Protein AF-A0A1Y4A8E8-F1 (afdb_monomer)

Solvent-accessible surface area (backbone atoms only — not comparable to full-atom values): 7736 Å² total; per-residue (Å²): 73,48,29,28,25,57,85,52,64,69,48,97,82,48,54,78,65,86,90,46,68,65,76,41,77,47,68,47,100,52,73,42,79,35,80,74,59,31,38,50,22,16,24,41,40,26,28,85,57,79,74,56,70,67,56,35,57,75,51,54,41,43,53,48,42,79,43,74,43,58,26,33,79,69,48,65,32,97,84,72,44,63,29,28,30,33,89,88,72,47,35,33,28,56,88,76,68,62,101,50,38,92,65,41,56,54,75,37,14,32,24,41,92,62,37,81,80,34,56,74,68,48,68,62,56,58,53,48,40,72,45,80,51,87,131

Mean predicted aligned error: 9.82 Å

Foldseek 3Di:
DKWFAQPDWPDVVLADPPPFNFPDWDAAPDFDQDPQQLGTGRIMTHTPDDDDPVRCVVSVIQDRAQEEWEWEFPDAEPVRWTWTATPVRWIWTDPDQDPCCQRSQHWIFTFVVSDSHGDGDHTDPSNYTYHYDYD

Sequence (135 aa):
MKYFSTQRPLTPGAFPNHLHHPVNLVNFDQKVFREEIGREAWGYVEYAEPLDPDTVRNYELTPAPIKTKTLHFHGIDQWGRETYEDEDGKLWKYSEPGDQPRLCHDILYTSTGNDLFGEPCWPMNADYDYKIEEI

Structure (mmCIF, N/CA/C/O backbone):
data_AF-A0A1Y4A8E8-F1
#
_entry.id   AF-A0A1Y4A8E8-F1
#
loop_
_atom_site.group_PDB
_atom_site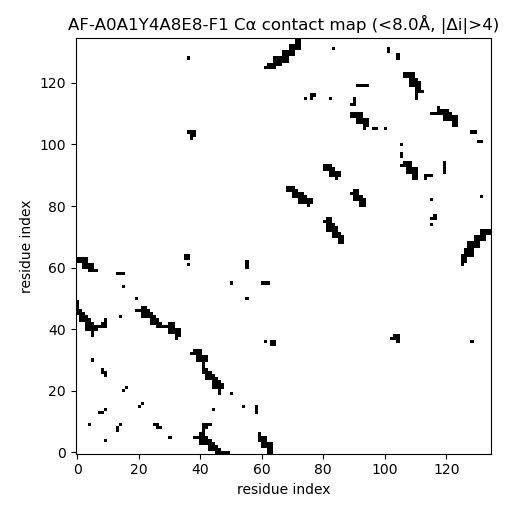.id
_atom_site.type_symbol
_atom_site.label_atom_id
_atom_site.label_alt_id
_atom_site.label_comp_id
_atom_site.label_asym_id
_atom_site.label_entity_id
_atom_site.label_seq_id
_atom_site.pdbx_PDB_ins_code
_atom_site.Cartn_x
_atom_site.Cartn_y
_atom_site.Cartn_z
_atom_site.occupancy
_atom_site.B_iso_or_equiv
_atom_site.auth_seq_id
_atom_site.auth_comp_id
_atom_site.auth_asym_id
_atom_site.auth_atom_id
_atom_site.pdbx_PDB_model_num
ATOM 1 N N . MET A 1 1 ? 14.229 -3.381 -6.007 1.00 82.12 1 MET A N 1
ATOM 2 C CA . MET A 1 1 ? 12.925 -2.862 -5.549 1.00 82.12 1 MET A CA 1
ATOM 3 C C . MET A 1 1 ? 11.867 -3.199 -6.586 1.00 82.12 1 MET A C 1
ATOM 5 O O . MET A 1 1 ? 12.099 -2.926 -7.760 1.00 82.12 1 MET A O 1
ATOM 9 N N . LYS A 1 2 ? 10.764 -3.837 -6.187 1.00 86.75 2 LYS A N 1
ATOM 10 C CA . LYS A 1 2 ? 9.681 -4.250 -7.094 1.00 86.75 2 LYS A CA 1
ATOM 11 C C . LYS A 1 2 ? 8.543 -3.236 -7.012 1.00 86.75 2 LYS A C 1
ATOM 13 O O . LYS A 1 2 ? 8.208 -2.788 -5.923 1.00 86.75 2 LYS A O 1
ATOM 18 N N . TYR A 1 3 ? 7.966 -2.883 -8.150 1.00 87.44 3 TYR A N 1
ATOM 19 C CA . TYR A 1 3 ? 6.840 -1.966 -8.264 1.00 87.44 3 TYR A CA 1
ATOM 20 C C . TYR A 1 3 ? 5.771 -2.576 -9.156 1.00 87.44 3 TYR A C 1
ATOM 22 O O . TYR A 1 3 ? 6.073 -3.133 -10.206 1.00 87.44 3 TYR A O 1
ATOM 30 N N . PHE A 1 4 ? 4.519 -2.439 -8.763 1.00 87.62 4 PHE A N 1
ATOM 31 C CA . PHE A 1 4 ? 3.359 -2.979 -9.446 1.00 87.62 4 PHE A CA 1
ATOM 32 C C . PHE A 1 4 ? 2.552 -1.876 -10.113 1.00 87.62 4 PHE A C 1
ATOM 34 O O . PHE A 1 4 ? 2.409 -0.785 -9.566 1.00 87.62 4 PHE A O 1
ATOM 41 N N . SER A 1 5 ? 1.981 -2.169 -11.280 1.00 87.69 5 SER A N 1
ATOM 42 C CA . SER A 1 5 ? 1.034 -1.260 -11.926 1.00 87.69 5 SER A CA 1
ATOM 43 C C . SER A 1 5 ? -0.391 -1.755 -11.709 1.00 87.69 5 SER A C 1
ATOM 45 O O . SER A 1 5 ? -0.775 -2.803 -12.223 1.00 87.69 5 SER A O 1
ATOM 47 N N . THR A 1 6 ? -1.171 -1.025 -10.913 1.00 84.31 6 THR A N 1
ATOM 48 C CA . THR A 1 6 ? -2.545 -1.402 -10.522 1.00 84.31 6 THR A CA 1
ATOM 49 C C . THR A 1 6 ? -3.608 -0.727 -11.396 1.00 84.31 6 THR A C 1
ATOM 51 O O . THR A 1 6 ? -4.668 -1.300 -11.660 1.00 84.31 6 THR A O 1
ATOM 54 N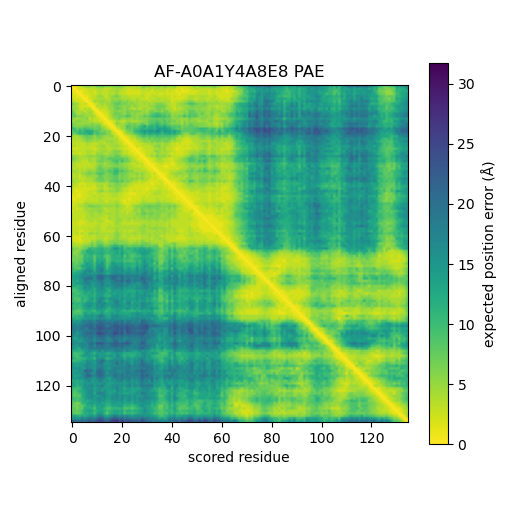 N . GLN A 1 7 ? -3.306 0.470 -11.910 1.00 80.12 7 GLN A N 1
ATOM 55 C CA . GLN A 1 7 ? -4.241 1.283 -12.693 1.00 80.12 7 GLN A CA 1
ATOM 56 C C . GLN A 1 7 ? -4.268 0.895 -14.177 1.00 80.12 7 GLN A C 1
ATOM 58 O O . GLN A 1 7 ? -5.342 0.738 -14.760 1.00 80.12 7 GLN A O 1
ATOM 63 N N . ARG A 1 8 ? -3.098 0.690 -14.796 1.00 83.44 8 ARG A N 1
ATOM 64 C CA . ARG A 1 8 ? -2.959 0.497 -16.249 1.00 83.44 8 ARG A CA 1
ATOM 65 C C . ARG A 1 8 ? -1.926 -0.585 -16.603 1.00 83.44 8 ARG A C 1
ATOM 67 O O . ARG A 1 8 ? -1.080 -0.895 -15.773 1.00 83.44 8 ARG A O 1
ATOM 74 N N . PRO A 1 9 ? -1.961 -1.154 -17.819 1.00 83.38 9 PRO A N 1
ATOM 75 C CA . PRO A 1 9 ? -0.930 -2.081 -18.279 1.00 83.38 9 PRO A CA 1
ATOM 76 C C . PRO A 1 9 ? 0.451 -1.432 -18.403 1.00 83.38 9 PRO A C 1
ATOM 78 O O . PRO A 1 9 ? 0.561 -0.237 -18.689 1.00 83.38 9 PRO A O 1
ATOM 81 N N . LEU A 1 10 ? 1.512 -2.235 -18.263 1.00 81.75 10 LEU A N 1
ATOM 82 C CA . LEU A 1 10 ? 2.900 -1.795 -18.453 1.00 81.75 10 LEU A CA 1
ATOM 83 C C . LEU A 1 10 ? 3.238 -1.681 -19.950 1.00 81.75 10 LEU A C 1
ATOM 85 O O . LEU A 1 10 ? 4.013 -2.460 -20.504 1.00 81.75 10 LEU A O 1
ATOM 89 N N . THR A 1 11 ? 2.637 -0.706 -20.631 1.00 81.38 11 THR A N 1
ATOM 90 C CA . THR A 1 11 ? 2.994 -0.357 -22.013 1.00 81.38 11 THR A CA 1
ATOM 91 C C . THR A 1 11 ? 4.315 0.420 -22.059 1.00 81.38 11 THR A C 1
ATOM 93 O O . THR A 1 11 ? 4.675 1.072 -21.076 1.00 81.38 11 THR A O 1
ATOM 96 N N . PRO A 1 12 ? 5.045 0.431 -23.190 1.00 75.31 12 PRO A N 1
ATOM 97 C CA . PRO A 1 12 ? 6.201 1.311 -23.360 1.00 75.31 12 PRO A CA 1
ATOM 98 C C . PRO A 1 12 ? 5.831 2.770 -23.039 1.00 75.31 12 PRO A C 1
ATOM 100 O O . PRO A 1 12 ? 4.912 3.321 -23.640 1.00 75.31 12 PRO A O 1
ATOM 103 N N . GLY A 1 13 ? 6.510 3.370 -22.057 1.00 76.44 13 GLY A N 1
ATOM 104 C CA . GLY A 1 13 ? 6.205 4.715 -21.544 1.00 76.44 13 GLY A CA 1
ATOM 105 C C . GLY A 1 13 ? 5.290 4.764 -20.311 1.00 76.44 13 GLY A C 1
ATOM 106 O O . GLY A 1 13 ? 5.104 5.838 -19.752 1.00 76.44 13 GLY A O 1
ATOM 107 N N . ALA A 1 14 ? 4.756 3.630 -19.845 1.00 78.50 14 ALA A N 1
ATOM 108 C CA . ALA A 1 14 ? 4.022 3.522 -18.577 1.00 78.50 14 ALA A CA 1
ATOM 109 C C . ALA A 1 14 ? 4.931 3.213 -17.373 1.00 78.50 14 ALA A C 1
ATOM 111 O O . ALA A 1 14 ? 4.448 3.056 -16.257 1.00 78.50 14 ALA A O 1
ATOM 112 N N . PHE A 1 15 ? 6.242 3.126 -17.591 1.00 79.50 15 PHE A N 1
ATOM 113 C CA . PHE A 1 15 ? 7.242 2.916 -16.553 1.00 79.50 15 PHE A CA 1
ATOM 114 C C . PHE A 1 15 ? 8.486 3.765 -16.845 1.00 79.50 15 PHE A C 1
ATOM 116 O O . PHE A 1 15 ? 8.808 4.004 -18.017 1.00 79.50 15 PHE A O 1
ATOM 123 N N . PRO A 1 16 ? 9.204 4.216 -15.805 1.00 78.44 16 PRO A N 1
ATOM 124 C CA . PRO A 1 16 ? 10.422 4.986 -15.987 1.00 78.44 16 PRO A CA 1
ATOM 125 C C . PRO A 1 16 ? 11.511 4.103 -16.608 1.00 78.44 16 PRO A C 1
ATOM 127 O O . PRO A 1 16 ? 11.931 3.108 -16.025 1.00 78.44 16 PRO A O 1
ATOM 130 N N . ASN A 1 17 ? 11.957 4.472 -17.810 1.00 75.31 17 ASN A N 1
ATOM 131 C CA . ASN A 1 17 ? 13.032 3.782 -18.540 1.00 75.31 17 ASN A CA 1
ATOM 132 C C . ASN A 1 17 ? 14.197 4.721 -18.917 1.00 75.31 17 ASN A C 1
ATOM 134 O O . ASN A 1 17 ? 15.162 4.314 -19.555 1.00 75.31 17 ASN A O 1
ATOM 138 N N . HIS A 1 18 ? 14.087 6.008 -18.579 1.00 68.31 18 HIS A N 1
ATOM 139 C CA . HIS A 1 18 ? 15.046 7.035 -19.000 1.00 68.31 18 HIS A CA 1
ATOM 140 C C . HIS A 1 18 ? 16.130 7.294 -17.950 1.00 68.31 18 HIS A C 1
ATOM 142 O O . HIS A 1 18 ? 17.275 7.539 -18.306 1.00 68.31 18 HIS A O 1
ATOM 148 N N . LEU A 1 19 ? 15.756 7.246 -16.667 1.00 65.50 19 LEU A N 1
ATOM 149 C CA . LEU A 1 19 ? 16.662 7.470 -15.534 1.00 65.50 19 LEU A CA 1
ATOM 150 C C . LEU A 1 19 ? 17.069 6.170 -14.839 1.00 65.50 19 LEU A C 1
ATOM 152 O O . LEU A 1 19 ? 18.193 6.053 -14.368 1.00 65.50 19 LEU A O 1
ATOM 156 N N . HIS A 1 20 ? 16.174 5.183 -14.818 1.00 70.75 20 HIS A N 1
ATOM 157 C CA . HIS A 1 20 ? 16.419 3.877 -14.224 1.00 70.75 20 HIS A CA 1
ATOM 158 C C . HIS A 1 20 ? 16.098 2.802 -15.251 1.00 70.75 20 HIS A C 1
ATOM 160 O O . HIS A 1 20 ? 15.034 2.828 -15.871 1.00 70.75 20 HIS A O 1
ATOM 166 N N . HIS A 1 21 ? 17.015 1.855 -15.428 1.00 80.38 21 HIS A N 1
ATOM 167 C CA . HIS A 1 21 ? 16.773 0.697 -16.274 1.00 80.38 21 HIS A CA 1
ATOM 168 C C . HIS A 1 21 ? 16.094 -0.399 -15.448 1.00 80.38 21 HIS A C 1
ATOM 170 O O . HIS A 1 21 ? 16.623 -0.772 -14.394 1.00 80.38 21 HIS A O 1
ATOM 176 N N . PRO A 1 22 ? 14.934 -0.914 -15.890 1.00 83.56 22 PRO A N 1
ATOM 177 C CA . PRO A 1 22 ? 14.298 -2.027 -15.211 1.00 83.56 22 PRO A CA 1
ATOM 178 C C . PRO A 1 22 ? 15.181 -3.272 -15.342 1.00 83.56 22 PRO A C 1
ATOM 180 O O . PRO A 1 22 ? 15.593 -3.651 -16.436 1.00 83.56 22 PRO A O 1
ATOM 183 N N . VAL A 1 23 ? 15.472 -3.900 -14.208 1.00 87.44 23 VAL A N 1
ATOM 184 C CA . VAL A 1 23 ? 16.176 -5.185 -14.115 1.00 87.44 23 VAL A CA 1
ATOM 185 C C . VAL A 1 23 ? 15.267 -6.309 -14.598 1.00 87.44 23 VAL A C 1
ATOM 187 O O . VAL A 1 23 ? 15.718 -7.236 -15.264 1.00 87.44 23 VAL A O 1
ATOM 190 N N . ASN A 1 24 ? 13.981 -6.211 -14.271 1.00 87.25 24 ASN A N 1
ATOM 191 C CA . ASN A 1 24 ? 12.967 -7.168 -14.673 1.00 87.25 24 ASN A CA 1
ATOM 192 C C . ASN A 1 24 ? 11.670 -6.423 -14.969 1.00 87.25 24 ASN A C 1
ATOM 194 O O . ASN A 1 24 ? 11.327 -5.465 -14.278 1.00 87.25 24 ASN A O 1
ATOM 198 N N . LEU A 1 25 ? 10.942 -6.858 -15.986 1.00 88.31 25 LEU A N 1
ATOM 199 C CA . LEU A 1 25 ? 9.642 -6.297 -16.316 1.00 88.31 25 LEU A CA 1
ATOM 200 C C . LEU A 1 25 ? 8.740 -7.423 -16.785 1.00 88.31 25 LEU A C 1
ATOM 202 O O . LEU A 1 25 ? 9.053 -8.123 -17.747 1.00 88.31 25 LEU A O 1
ATOM 206 N N . VAL A 1 26 ? 7.607 -7.564 -16.111 1.00 89.56 26 VAL A N 1
ATOM 207 C CA . VAL A 1 26 ? 6.598 -8.566 -16.428 1.00 89.56 26 VAL A CA 1
ATOM 208 C C . VAL A 1 26 ? 5.263 -7.867 -16.579 1.00 89.56 26 VAL A C 1
ATOM 210 O O . VAL A 1 26 ? 4.737 -7.291 -15.629 1.00 89.56 26 VAL A O 1
ATOM 213 N N . ASN A 1 27 ? 4.715 -7.931 -17.787 1.00 89.81 27 ASN A N 1
ATOM 214 C CA . ASN A 1 27 ? 3.363 -7.485 -18.081 1.00 89.81 27 ASN A CA 1
ATOM 215 C C . ASN A 1 27 ? 2.459 -8.719 -18.165 1.00 89.81 27 ASN A C 1
ATOM 217 O O . ASN A 1 27 ? 2.801 -9.689 -18.841 1.00 89.81 27 ASN A O 1
ATOM 221 N N . PHE A 1 28 ? 1.337 -8.695 -17.460 1.00 87.38 28 PHE A N 1
ATOM 222 C CA . PHE A 1 28 ? 0.324 -9.739 -17.504 1.00 87.38 28 PHE A CA 1
ATOM 223 C C . PHE A 1 28 ? -0.713 -9.396 -18.578 1.00 87.38 28 PHE A C 1
ATOM 225 O O . PHE A 1 28 ? -1.067 -8.233 -18.764 1.00 87.38 28 PHE A O 1
ATOM 232 N N . ASP A 1 29 ? -1.246 -10.414 -19.257 1.00 84.94 29 ASP A N 1
ATOM 233 C CA . ASP A 1 29 ? -2.311 -10.219 -20.254 1.00 84.94 29 ASP A CA 1
ATOM 234 C C . ASP A 1 29 ? -3.626 -9.725 -19.621 1.00 84.94 29 ASP A C 1
ATOM 236 O O . ASP A 1 29 ? -4.459 -9.104 -20.279 1.00 84.94 29 ASP A O 1
ATOM 240 N N . GLN A 1 30 ? -3.806 -9.987 -18.325 1.00 85.25 30 GLN A N 1
ATOM 241 C CA . GLN A 1 30 ? -4.950 -9.581 -17.514 1.00 85.25 30 GLN A CA 1
ATOM 242 C C . GLN A 1 30 ? -4.485 -9.150 -16.122 1.00 85.25 30 GLN A C 1
ATOM 244 O O . GLN A 1 30 ? -3.384 -9.496 -15.697 1.00 85.25 30 GLN A O 1
ATOM 249 N N . LYS A 1 31 ? -5.338 -8.434 -15.38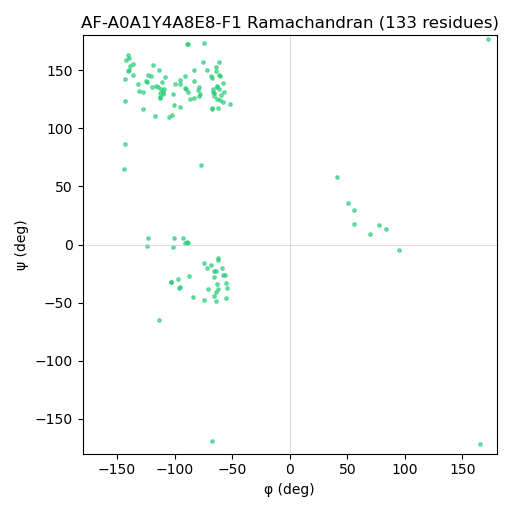5 1.00 83.50 31 LYS A N 1
ATOM 250 C CA . LYS A 1 31 ? -5.098 -8.127 -13.974 1.00 83.50 31 LYS A CA 1
ATOM 251 C C . LYS A 1 31 ? -4.932 -9.419 -13.169 1.00 83.50 31 LYS A C 1
ATOM 253 O O . LYS A 1 31 ? -5.809 -10.277 -13.177 1.00 83.50 31 LYS A O 1
ATOM 258 N N . VAL A 1 32 ? -3.797 -9.559 -12.492 1.00 84.38 32 VAL A N 1
ATOM 259 C CA . VAL A 1 32 ? -3.501 -10.696 -11.616 1.00 84.38 32 VAL A CA 1
ATOM 260 C C . VAL A 1 32 ? -3.446 -10.195 -10.182 1.00 84.38 32 VAL A C 1
ATOM 262 O O . VAL A 1 32 ? -2.702 -9.25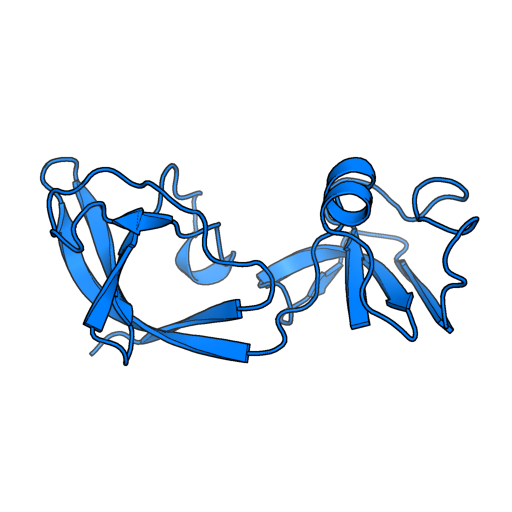8 -9.885 1.00 84.38 32 VAL A O 1
ATOM 265 N N . PHE A 1 33 ? -4.209 -10.831 -9.293 1.00 81.69 33 PHE A N 1
ATOM 266 C CA . PHE A 1 33 ? -4.117 -10.578 -7.860 1.00 81.69 33 PHE A CA 1
ATOM 267 C C . PHE A 1 33 ? -2.729 -10.964 -7.346 1.00 81.69 33 PHE A C 1
ATOM 269 O O . PHE A 1 33 ? -2.252 -12.084 -7.561 1.00 81.69 33 PHE A O 1
ATOM 276 N N . ARG A 1 34 ? -2.056 -10.015 -6.700 1.00 82.94 34 ARG A N 1
ATOM 277 C CA . ARG A 1 34 ? -0.733 -10.203 -6.114 1.00 82.94 34 ARG A CA 1
ATOM 278 C C . ARG A 1 34 ? -0.853 -10.009 -4.616 1.00 82.94 34 ARG A C 1
ATOM 280 O O . ARG A 1 34 ? -1.050 -8.891 -4.152 1.00 82.94 34 ARG A O 1
ATOM 287 N N . GLU A 1 35 ? -0.688 -11.109 -3.885 1.00 70.69 35 GLU A N 1
ATOM 288 C CA . GLU A 1 35 ? -0.703 -11.120 -2.418 1.00 70.69 35 GLU A CA 1
ATOM 289 C C . GLU A 1 35 ? 0.322 -10.137 -1.839 1.00 70.69 35 GLU A C 1
ATOM 291 O O . GLU A 1 35 ? 0.032 -9.487 -0.848 1.00 70.69 35 GLU A O 1
ATOM 296 N N . GLU A 1 36 ? 1.462 -9.941 -2.520 1.00 72.06 36 GLU A N 1
ATOM 297 C CA . GLU A 1 36 ? 2.506 -8.980 -2.125 1.00 72.06 36 GLU A CA 1
ATOM 298 C C . GLU A 1 36 ? 2.000 -7.537 -1.974 1.00 72.06 36 GLU A C 1
ATOM 300 O O . GLU A 1 36 ? 2.619 -6.768 -1.260 1.00 72.06 36 GLU A O 1
ATOM 305 N N . ILE A 1 37 ? 0.924 -7.146 -2.659 1.00 75.25 37 ILE A N 1
ATOM 306 C CA . ILE A 1 37 ? 0.357 -5.788 -2.583 1.00 75.25 37 ILE A CA 1
ATOM 307 C C . ILE A 1 37 ? -1.118 -5.790 -2.168 1.00 75.25 37 ILE A C 1
ATOM 309 O O . ILE A 1 37 ? -1.767 -4.750 -2.265 1.00 75.25 37 ILE A O 1
ATOM 313 N N . GLY A 1 38 ? -1.676 -6.955 -1.815 1.00 70.69 38 GLY A N 1
ATOM 314 C CA . GLY A 1 38 ? -3.106 -7.135 -1.531 1.00 70.69 38 GLY A CA 1
ATOM 315 C C . GLY A 1 38 ? -4.045 -6.700 -2.666 1.00 70.69 38 GLY A C 1
ATOM 316 O O . GLY A 1 38 ? -5.223 -6.445 -2.436 1.00 70.69 38 GLY A O 1
ATOM 317 N N . ARG A 1 39 ? -3.540 -6.543 -3.898 1.00 78.12 39 ARG A N 1
ATOM 318 C CA . ARG A 1 39 ? -4.251 -5.883 -5.005 1.00 78.12 39 ARG A CA 1
ATOM 319 C C . ARG A 1 39 ? -3.997 -6.565 -6.336 1.00 78.12 39 ARG A C 1
ATOM 321 O O . ARG A 1 39 ? -3.001 -7.256 -6.550 1.00 78.12 39 ARG A O 1
ATOM 328 N N . GLU A 1 40 ? -4.907 -6.324 -7.268 1.00 82.25 40 GLU A N 1
ATOM 329 C CA . GLU A 1 40 ? -4.722 -6.718 -8.654 1.00 82.25 40 GLU A CA 1
ATOM 330 C C . GLU A 1 40 ? -3.780 -5.762 -9.385 1.00 82.25 40 GLU A C 1
ATOM 332 O O . GLU A 1 40 ? -3.975 -4.543 -9.389 1.00 82.25 40 GLU A O 1
ATOM 337 N N . ALA A 1 41 ? -2.782 -6.328 -10.056 1.00 86.94 41 ALA A N 1
ATOM 338 C CA . ALA A 1 41 ? -1.851 -5.588 -10.887 1.00 86.94 41 ALA A CA 1
ATOM 339 C C . ALA A 1 41 ? -1.855 -6.122 -12.317 1.00 86.94 41 ALA A C 1
ATOM 341 O O . ALA A 1 41 ? -1.975 -7.322 -12.560 1.00 86.94 41 ALA A O 1
ATOM 342 N N . TRP A 1 42 ? -1.664 -5.220 -13.271 1.00 90.81 42 TRP A N 1
ATOM 343 C CA . TRP A 1 42 ? -1.409 -5.552 -14.667 1.00 90.81 42 TRP A CA 1
ATOM 344 C C . TRP A 1 42 ? 0.005 -6.066 -14.908 1.00 90.81 42 TRP A C 1
ATOM 346 O O . TRP A 1 42 ? 0.286 -6.632 -15.951 1.00 90.81 42 TRP A O 1
ATOM 356 N N . GLY A 1 43 ? 0.916 -5.859 -13.967 1.00 89.81 43 GLY A N 1
ATOM 357 C CA . GLY A 1 43 ? 2.305 -6.238 -14.132 1.00 89.81 43 GLY A CA 1
ATOM 358 C C . GLY A 1 43 ? 3.158 -5.727 -12.992 1.00 89.81 43 GLY A C 1
ATOM 359 O O . GLY A 1 43 ? 2.680 -5.000 -12.115 1.00 89.81 43 GLY A O 1
ATOM 360 N N . TYR A 1 44 ? 4.432 -6.092 -13.033 1.00 89.81 44 TYR A N 1
ATOM 361 C CA . TYR A 1 44 ? 5.438 -5.530 -12.153 1.00 89.81 44 TYR A CA 1
ATOM 362 C C . TYR A 1 44 ? 6.720 -5.193 -12.902 1.00 89.81 44 TYR A C 1
ATOM 364 O O . TYR A 1 44 ? 7.049 -5.763 -13.943 1.00 89.81 44 TYR A O 1
ATOM 372 N N . VAL A 1 45 ? 7.453 -4.253 -12.330 1.00 89.88 45 VAL A N 1
ATOM 373 C CA . VAL A 1 45 ? 8.756 -3.807 -12.783 1.00 89.88 45 VAL A CA 1
ATOM 374 C C . VAL A 1 45 ? 9.704 -3.787 -11.591 1.00 89.88 45 VAL A C 1
ATOM 376 O O . VAL A 1 45 ? 9.371 -3.300 -10.512 1.00 89.88 45 VAL A O 1
ATOM 379 N N . GLU A 1 46 ? 10.885 -4.362 -11.763 1.00 89.31 46 GLU A N 1
ATOM 380 C CA . GLU A 1 46 ? 11.927 -4.405 -10.746 1.00 89.31 46 GLU A CA 1
ATOM 381 C C . GLU A 1 46 ? 13.075 -3.502 -11.164 1.00 89.31 46 GLU A C 1
ATOM 383 O O . GLU A 1 46 ? 13.575 -3.596 -12.282 1.00 89.31 46 GLU A O 1
ATOM 388 N N . TYR A 1 47 ? 13.522 -2.657 -10.244 1.00 87.12 47 TYR A N 1
ATOM 389 C CA . TYR A 1 47 ? 14.696 -1.810 -10.409 1.00 87.12 47 TYR A CA 1
ATOM 390 C C . TYR A 1 47 ? 15.790 -2.233 -9.432 1.00 87.12 47 TYR A C 1
ATOM 392 O O . TYR A 1 47 ? 15.500 -2.736 -8.340 1.00 87.12 47 TYR A O 1
ATOM 400 N N . ALA A 1 48 ? 17.050 -2.028 -9.820 1.00 84.88 48 ALA A N 1
ATOM 401 C CA . ALA A 1 48 ? 18.197 -2.298 -8.954 1.00 84.88 48 ALA A CA 1
ATOM 402 C C . ALA A 1 48 ? 18.167 -1.404 -7.703 1.00 84.88 48 ALA A C 1
ATOM 404 O O . ALA A 1 48 ? 18.430 -1.871 -6.598 1.00 84.88 48 ALA A O 1
ATOM 405 N N . GLU A 1 49 ? 17.756 -0.150 -7.881 1.00 82.25 49 GLU A N 1
ATOM 406 C CA . GLU A 1 49 ? 17.648 0.868 -6.838 1.00 82.25 49 GLU A CA 1
ATOM 407 C C . GLU A 1 49 ? 16.191 1.340 -6.694 1.00 82.25 49 GLU A C 1
ATOM 409 O O . GLU A 1 49 ? 15.407 1.197 -7.640 1.00 82.25 49 GLU A O 1
ATOM 414 N N . PRO A 1 50 ? 15.786 1.851 -5.517 1.00 81.75 50 PRO A N 1
ATOM 415 C CA . PRO A 1 50 ? 14.467 2.446 -5.348 1.00 81.75 50 PRO A CA 1
ATOM 416 C C . PRO A 1 50 ? 14.315 3.685 -6.240 1.00 81.75 50 PRO A C 1
ATOM 418 O O . PRO A 1 50 ? 15.215 4.514 -6.335 1.00 81.75 50 PRO A O 1
ATOM 421 N N . LEU A 1 51 ? 13.159 3.798 -6.888 1.00 82.69 51 LEU A N 1
ATOM 422 C CA . LEU A 1 51 ? 12.744 4.982 -7.632 1.00 82.69 51 LEU A CA 1
ATOM 423 C C . LEU A 1 51 ? 12.390 6.127 -6.677 1.00 82.69 51 LEU A C 1
ATOM 425 O O . LEU A 1 51 ? 11.851 5.889 -5.593 1.00 82.69 51 LEU A O 1
ATOM 429 N N . ASP A 1 52 ? 12.585 7.364 -7.134 1.00 82.81 52 ASP A N 1
ATOM 430 C CA . ASP A 1 52 ? 12.115 8.550 -6.418 1.00 82.81 52 ASP A CA 1
ATOM 431 C C . ASP A 1 52 ? 10.591 8.508 -6.186 1.00 82.81 52 ASP A C 1
ATOM 433 O O . ASP A 1 52 ? 9.844 8.175 -7.116 1.00 82.81 52 ASP A O 1
ATOM 437 N N . PRO A 1 53 ? 10.095 8.908 -4.998 1.00 78.56 53 PRO A N 1
ATOM 438 C CA . PRO A 1 53 ? 8.664 8.916 -4.683 1.00 78.56 53 PRO A CA 1
ATOM 439 C C . PRO A 1 53 ? 7.812 9.696 -5.695 1.00 78.56 53 PRO A C 1
ATOM 441 O O . PRO A 1 53 ? 6.712 9.264 -6.041 1.00 78.56 53 PRO A O 1
ATOM 444 N N . ASP A 1 54 ? 8.329 10.812 -6.218 1.00 80.31 54 ASP A N 1
ATOM 445 C CA . ASP A 1 54 ? 7.667 11.590 -7.271 1.00 80.31 54 ASP A CA 1
ATOM 446 C C . ASP A 1 54 ? 7.531 10.793 -8.570 1.00 80.31 54 ASP A C 1
ATOM 448 O O . ASP A 1 54 ? 6.479 10.810 -9.207 1.00 80.31 54 ASP A O 1
ATOM 452 N N . THR A 1 55 ? 8.565 10.040 -8.951 1.00 83.38 55 THR A N 1
ATOM 453 C CA . THR A 1 55 ? 8.522 9.153 -10.119 1.00 83.38 55 THR A CA 1
ATOM 454 C C . THR A 1 55 ? 7.492 8.049 -9.907 1.00 83.38 55 THR A C 1
ATOM 456 O O . THR A 1 55 ? 6.637 7.833 -10.763 1.00 83.38 55 THR A O 1
ATOM 459 N N . VAL A 1 56 ? 7.517 7.385 -8.751 1.00 83.88 56 VAL A N 1
ATOM 460 C CA . VAL A 1 56 ? 6.545 6.338 -8.399 1.00 83.88 56 VAL A CA 1
ATOM 461 C C . VAL A 1 56 ? 5.114 6.869 -8.513 1.00 83.88 56 VAL A C 1
ATOM 463 O O . VAL A 1 56 ? 4.279 6.242 -9.164 1.00 83.88 56 VAL A O 1
ATOM 466 N N . ARG A 1 57 ? 4.849 8.065 -7.971 1.00 79.38 57 ARG A N 1
ATOM 467 C CA . ARG A 1 57 ? 3.537 8.720 -8.035 1.00 79.38 57 ARG A CA 1
ATOM 468 C C . ARG A 1 57 ? 3.140 9.116 -9.457 1.00 79.38 57 ARG A C 1
ATOM 470 O O . ARG A 1 57 ? 2.005 8.867 -9.848 1.00 79.38 57 ARG A O 1
ATOM 477 N N . ASN A 1 58 ? 4.054 9.698 -10.233 1.00 84.25 58 ASN A N 1
ATOM 478 C CA . ASN A 1 58 ? 3.791 10.132 -11.611 1.00 84.25 58 ASN A CA 1
ATOM 479 C C . ASN A 1 58 ? 3.438 8.963 -12.539 1.00 84.25 58 ASN A C 1
ATOM 481 O O . ASN A 1 58 ? 2.621 9.115 -13.447 1.00 84.25 58 ASN A O 1
ATOM 485 N N . TYR A 1 59 ? 4.039 7.797 -12.300 1.00 83.12 59 TYR A N 1
ATOM 486 C CA . TYR A 1 59 ? 3.745 6.567 -13.033 1.00 83.12 59 TYR A CA 1
ATOM 487 C C . TYR A 1 59 ? 2.673 5.696 -12.354 1.00 83.12 59 TYR A C 1
ATOM 489 O O . TYR A 1 59 ? 2.398 4.599 -12.837 1.00 83.12 59 TYR A O 1
ATOM 497 N N . GLU A 1 60 ? 2.054 6.178 -11.267 1.00 83.06 60 GLU A N 1
ATOM 498 C CA . GLU A 1 60 ? 1.024 5.470 -10.485 1.00 83.06 60 GLU A CA 1
ATOM 499 C C . GLU A 1 60 ? 1.445 4.042 -10.094 1.00 83.06 60 GLU A C 1
ATOM 501 O O . GLU A 1 60 ? 0.646 3.101 -10.079 1.00 83.06 60 GLU A O 1
ATOM 506 N N . LEU A 1 61 ? 2.733 3.874 -9.805 1.00 85.69 61 LEU A N 1
ATOM 507 C CA . LEU A 1 61 ? 3.315 2.601 -9.418 1.00 85.69 61 LEU A CA 1
ATOM 508 C C . LEU A 1 61 ? 3.101 2.365 -7.923 1.00 85.69 61 LEU A C 1
ATOM 510 O O . LEU A 1 61 ? 3.212 3.270 -7.102 1.00 85.69 61 LEU A O 1
ATOM 514 N N . THR A 1 62 ? 2.807 1.124 -7.559 1.00 83.94 62 THR A N 1
ATOM 515 C CA . THR A 1 62 ? 2.666 0.684 -6.168 1.00 83.94 62 THR A CA 1
ATOM 516 C C . THR A 1 62 ? 3.913 -0.119 -5.796 1.00 83.94 62 THR A C 1
ATOM 518 O O . THR A 1 62 ? 4.098 -1.197 -6.359 1.00 83.94 62 THR A O 1
ATOM 521 N N . PRO A 1 63 ? 4.820 0.376 -4.936 1.00 83.38 63 PRO A N 1
ATOM 522 C CA . PRO A 1 63 ? 5.968 -0.416 -4.506 1.00 83.38 63 PRO A CA 1
ATOM 523 C C . PRO A 1 63 ? 5.497 -1.675 -3.778 1.00 83.38 63 PRO A C 1
ATOM 525 O O . PRO A 1 63 ? 4.482 -1.665 -3.087 1.00 83.38 63 PRO A O 1
ATOM 528 N N . ALA A 1 64 ? 6.245 -2.758 -3.947 1.00 80.88 64 ALA A N 1
ATOM 529 C CA . ALA A 1 64 ? 6.098 -3.923 -3.103 1.00 80.88 64 ALA A CA 1
ATOM 530 C C . ALA A 1 64 ? 6.549 -3.542 -1.683 1.00 80.88 64 ALA A C 1
ATOM 532 O O . ALA A 1 64 ? 7.637 -2.969 -1.533 1.00 80.88 64 ALA A O 1
ATOM 533 N N . PRO A 1 65 ? 5.757 -3.858 -0.657 1.00 72.69 65 PRO A N 1
ATOM 534 C CA . PRO A 1 65 ? 6.124 -3.588 0.715 1.00 72.69 65 PRO A CA 1
ATOM 535 C C . PRO A 1 65 ? 7.380 -4.379 1.086 1.00 72.69 65 PRO A C 1
ATOM 537 O O . PRO A 1 65 ? 7.535 -5.559 0.771 1.00 72.69 65 PRO A O 1
ATOM 540 N N . ILE A 1 66 ? 8.303 -3.705 1.764 1.00 71.31 66 ILE A N 1
ATOM 541 C CA . ILE A 1 66 ? 9.560 -4.284 2.249 1.00 71.31 66 ILE A CA 1
ATOM 542 C C . ILE A 1 66 ? 9.346 -4.901 3.639 1.00 71.31 66 ILE A C 1
ATOM 544 O O . ILE A 1 66 ? 10.069 -5.816 4.039 1.00 71.31 66 ILE A O 1
ATOM 548 N N . LYS A 1 67 ? 8.373 -4.386 4.399 1.00 74.94 67 LYS A N 1
ATOM 549 C CA . LYS A 1 67 ? 8.068 -4.810 5.770 1.00 74.94 67 LYS A CA 1
ATOM 550 C C . LYS A 1 67 ? 6.565 -4.945 5.958 1.00 74.94 67 LYS A C 1
ATOM 552 O O . LYS A 1 67 ? 5.819 -4.143 5.425 1.00 74.94 67 LYS A O 1
ATOM 557 N N . THR A 1 68 ? 6.126 -5.891 6.775 1.00 77.44 68 THR A N 1
ATOM 558 C CA . THR A 1 68 ? 4.709 -6.053 7.134 1.00 77.44 68 THR A CA 1
ATOM 559 C C . THR A 1 68 ? 4.531 -5.725 8.612 1.00 77.44 68 THR A C 1
ATOM 561 O O . THR A 1 68 ? 5.292 -6.228 9.438 1.00 77.44 68 THR A O 1
ATOM 564 N N . LYS A 1 69 ? 3.554 -4.881 8.954 1.00 82.56 69 LYS A N 1
ATOM 565 C CA . LYS A 1 69 ? 3.159 -4.573 10.337 1.00 82.56 69 LYS A CA 1
ATOM 566 C C . LYS A 1 69 ? 1.980 -5.441 10.769 1.00 82.56 69 LYS A C 1
ATOM 568 O O . LYS A 1 69 ? 1.034 -5.627 10.008 1.00 82.56 69 LYS A O 1
ATOM 573 N N . THR A 1 70 ? 2.017 -5.944 11.996 1.00 86.12 70 THR A N 1
ATOM 574 C CA . THR A 1 70 ? 0.846 -6.566 12.622 1.00 86.12 70 THR A CA 1
ATOM 575 C C . THR A 1 70 ? -0.023 -5.469 13.217 1.00 86.12 70 THR A C 1
ATOM 577 O O . THR A 1 70 ? 0.474 -4.633 13.972 1.00 86.12 70 THR A O 1
ATOM 580 N N . LEU A 1 71 ? -1.295 -5.449 12.839 1.00 86.81 71 LEU A N 1
ATOM 581 C CA . LEU A 1 71 ? -2.294 -4.530 13.355 1.00 86.81 71 LEU A CA 1
ATOM 582 C C . LEU A 1 71 ? -3.352 -5.306 14.128 1.00 86.81 71 LEU A C 1
ATOM 584 O O . LEU A 1 71 ? -3.859 -6.322 13.655 1.00 86.81 71 LEU A O 1
ATOM 588 N N . HIS A 1 72 ? -3.721 -4.786 15.288 1.00 87.12 72 HIS A N 1
ATOM 589 C CA . HIS A 1 72 ? -4.777 -5.327 16.129 1.00 87.12 72 HIS A CA 1
ATOM 590 C C . HIS A 1 72 ? -5.960 -4.373 16.134 1.00 87.12 72 HIS A C 1
ATOM 59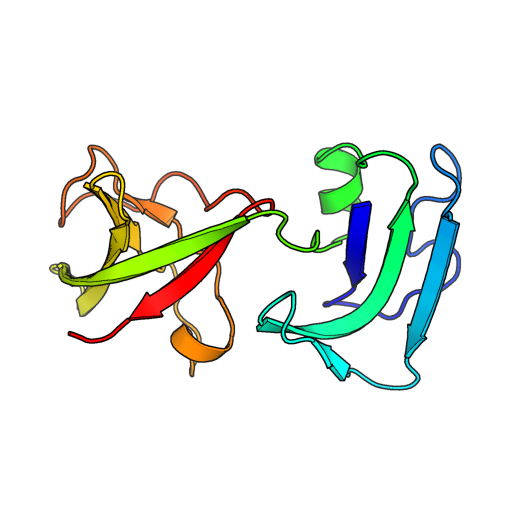2 O O . HIS A 1 72 ? -5.791 -3.155 16.179 1.00 87.12 72 HIS A O 1
ATOM 598 N N . PHE A 1 73 ? -7.175 -4.913 16.086 1.00 86.50 73 PHE A N 1
ATOM 599 C CA . PHE A 1 73 ? -8.369 -4.088 16.222 1.00 86.50 73 PHE A CA 1
ATOM 600 C C . PHE A 1 73 ? -8.384 -3.410 17.600 1.00 86.50 73 PHE A C 1
ATOM 602 O O . PHE A 1 73 ? -8.431 -4.082 18.628 1.00 86.50 73 PHE A O 1
ATOM 609 N N . HIS A 1 74 ? -8.342 -2.077 17.609 1.00 85.50 74 HIS A N 1
ATOM 610 C CA . HIS A 1 74 ? -8.334 -1.277 18.833 1.00 85.50 74 HIS A CA 1
ATOM 611 C C . HIS A 1 74 ? -9.746 -0.805 19.202 1.00 85.50 74 HIS A C 1
ATOM 613 O O . HIS A 1 74 ? -10.115 -0.766 20.374 1.00 85.50 74 HIS A O 1
ATOM 619 N N . GLY A 1 75 ? -10.564 -0.453 18.206 1.00 84.50 75 GLY A N 1
ATOM 620 C CA . GLY A 1 75 ? -11.933 -0.006 18.441 1.00 84.50 75 GLY A CA 1
ATOM 621 C C . GLY A 1 75 ? -12.567 0.684 17.242 1.00 84.50 75 GLY A C 1
ATOM 622 O O . GLY A 1 75 ? -12.013 0.709 16.146 1.00 84.50 75 GLY A O 1
ATOM 623 N N . ILE A 1 76 ? -13.744 1.263 17.464 1.00 82.88 76 ILE A N 1
ATOM 624 C CA . ILE A 1 76 ? -14.487 2.032 16.463 1.00 82.88 76 ILE A CA 1
ATOM 625 C C . ILE A 1 76 ? -14.493 3.501 16.894 1.00 82.88 76 ILE A C 1
ATOM 627 O O . ILE A 1 76 ? -14.747 3.800 18.062 1.00 82.88 76 ILE A O 1
ATOM 631 N N . ASP A 1 77 ? -14.204 4.414 15.969 1.00 78.94 77 ASP A N 1
ATOM 632 C CA . ASP A 1 77 ? -14.279 5.850 16.232 1.00 78.94 77 ASP A CA 1
ATOM 633 C C . ASP A 1 77 ? -15.736 6.358 16.296 1.00 78.94 77 ASP A C 1
ATOM 635 O O . ASP A 1 77 ? -16.698 5.647 16.001 1.00 78.94 77 ASP A O 1
ATOM 639 N N . GLN A 1 78 ? -15.920 7.628 16.669 1.00 75.75 78 GLN A N 1
ATOM 640 C CA . GLN A 1 78 ? -17.250 8.253 16.769 1.00 75.75 78 GLN A CA 1
ATOM 641 C C . GLN A 1 78 ? -18.026 8.329 15.439 1.00 75.75 78 GLN A C 1
ATOM 643 O O . GLN A 1 78 ? -19.221 8.623 15.441 1.00 75.75 78 GLN A O 1
ATOM 648 N N . TRP A 1 79 ? -17.357 8.089 14.310 1.00 71.38 79 TRP A N 1
ATOM 649 C CA . TRP A 1 79 ? -17.947 8.066 12.974 1.00 71.38 79 TRP A CA 1
ATOM 650 C C . TRP A 1 79 ? -18.203 6.640 12.468 1.00 71.38 79 TRP A C 1
ATOM 652 O O . TRP A 1 79 ? -18.633 6.473 11.329 1.00 71.38 79 TRP A O 1
ATOM 662 N N . GLY A 1 80 ? -17.981 5.617 13.298 1.00 73.81 80 GLY A N 1
ATOM 663 C CA . GLY A 1 80 ? -18.203 4.224 12.920 1.00 73.81 80 GLY A CA 1
ATOM 664 C C . GLY A 1 80 ? -17.039 3.587 12.155 1.00 73.81 80 GLY A C 1
ATOM 665 O O . GLY A 1 80 ? -17.226 2.520 11.575 1.00 73.81 80 GLY A O 1
ATOM 666 N N . ARG A 1 81 ? -15.853 4.211 12.122 1.00 77.81 81 ARG A N 1
ATOM 667 C CA . ARG A 1 81 ? -14.674 3.682 11.417 1.00 77.81 81 ARG A CA 1
ATOM 668 C C 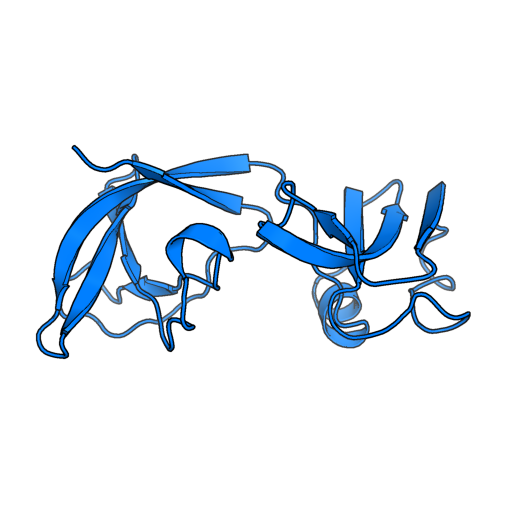. ARG A 1 81 ? -13.825 2.817 12.337 1.00 77.81 81 ARG A C 1
ATOM 670 O O . ARG A 1 81 ? -13.517 3.209 13.462 1.00 77.81 81 ARG A O 1
ATOM 677 N N . GLU A 1 82 ? -13.406 1.662 11.832 1.00 82.56 82 GLU A N 1
ATOM 678 C CA . GLU A 1 82 ? -12.484 0.773 12.537 1.00 82.56 82 GLU A CA 1
ATOM 679 C C . GLU A 1 82 ? -11.101 1.430 12.677 1.00 82.56 82 GLU A C 1
ATOM 681 O O . GLU A 1 82 ? -10.560 2.012 11.733 1.00 82.56 82 GLU A O 1
ATOM 686 N N . THR A 1 83 ? -10.544 1.347 13.881 1.00 83.81 83 THR A N 1
ATOM 687 C CA . THR A 1 83 ? -9.201 1.808 14.230 1.00 83.81 83 THR A CA 1
ATOM 688 C C . THR A 1 83 ? -8.371 0.609 14.652 1.00 83.81 83 THR A C 1
ATOM 690 O O . THR A 1 83 ? -8.831 -0.235 15.427 1.00 83.81 83 THR A O 1
ATOM 693 N N . TYR A 1 84 ? -7.135 0.563 14.172 1.00 87.38 84 TYR A N 1
ATOM 694 C CA . TYR A 1 84 ? -6.193 -0.506 14.458 1.00 87.38 84 TYR A CA 1
ATOM 695 C C . TYR A 1 84 ? -4.949 0.043 15.139 1.00 87.38 84 TYR A C 1
ATOM 697 O O . TYR A 1 84 ? -4.508 1.145 14.828 1.00 87.38 84 TYR A O 1
ATOM 705 N N . GLU A 1 85 ? -4.379 -0.728 16.048 1.00 88.19 85 GLU A N 1
ATOM 706 C CA . GLU A 1 85 ? -3.144 -0.414 16.755 1.00 88.19 85 GLU A CA 1
ATOM 707 C C . GLU A 1 85 ? -2.026 -1.331 16.260 1.00 88.19 85 GLU A C 1
ATOM 709 O O . GLU A 1 85 ? -2.236 -2.534 16.104 1.00 88.19 85 GLU A O 1
ATOM 714 N N . ASP A 1 86 ? -0.853 -0.769 15.974 1.00 87.56 86 ASP A N 1
ATOM 715 C CA . ASP A 1 86 ? 0.334 -1.553 15.632 1.00 87.56 86 ASP A CA 1
ATOM 716 C C . ASP A 1 86 ? 1.155 -1.960 16.866 1.00 87.56 86 ASP A C 1
ATOM 718 O O . ASP A 1 86 ? 0.914 -1.510 17.983 1.00 87.56 86 ASP A O 1
ATOM 722 N N . GLU A 1 87 ? 2.170 -2.802 16.660 1.00 85.38 87 GLU A N 1
ATOM 723 C CA . GLU A 1 87 ? 3.107 -3.235 17.712 1.00 85.38 87 GLU A CA 1
ATOM 724 C C . GLU A 1 87 ? 3.865 -2.074 18.394 1.00 85.38 87 GLU A C 1
ATOM 726 O O . GLU A 1 87 ? 4.364 -2.232 19.508 1.00 85.38 87 GLU A O 1
ATOM 731 N N . ASP A 1 88 ? 3.943 -0.905 17.748 1.00 82.94 88 ASP A N 1
ATOM 732 C CA . ASP A 1 88 ? 4.565 0.309 18.288 1.00 82.94 88 ASP A CA 1
ATOM 733 C C . ASP A 1 88 ? 3.560 1.171 19.094 1.00 82.94 88 ASP A C 1
ATOM 735 O O . ASP A 1 88 ? 3.922 2.241 19.592 1.00 82.94 88 ASP A O 1
ATOM 739 N N . GLY A 1 89 ? 2.301 0.729 19.224 1.00 81.81 89 GLY A N 1
ATOM 740 C CA . GLY A 1 89 ? 1.211 1.449 19.892 1.00 81.81 89 GLY A CA 1
ATOM 741 C C . GLY A 1 89 ? 0.613 2.583 19.054 1.00 81.81 89 GLY A C 1
ATOM 742 O O . GLY A 1 89 ? -0.021 3.497 19.589 1.00 81.81 89 GLY A O 1
ATOM 743 N N . LYS A 1 90 ? 0.857 2.592 17.740 1.00 85.56 90 LYS A N 1
ATOM 744 C CA . LYS A 1 90 ? 0.373 3.623 16.822 1.00 85.56 90 LYS A CA 1
ATOM 745 C C . LYS A 1 90 ? -0.988 3.254 16.250 1.00 85.56 90 LYS A C 1
ATOM 747 O O . LYS A 1 90 ? -1.185 2.148 15.754 1.00 85.56 90 LYS A O 1
ATOM 752 N N . LEU A 1 91 ? -1.899 4.221 16.249 1.00 86.88 91 LEU A N 1
ATOM 753 C CA . LEU A 1 91 ? -3.249 4.083 15.730 1.00 86.88 91 LEU A CA 1
ATOM 754 C C . LEU A 1 91 ? -3.321 4.412 14.238 1.00 86.88 91 LEU A C 1
ATOM 756 O O . LEU A 1 91 ? -2.888 5.477 13.777 1.00 86.88 91 LEU A O 1
ATOM 760 N N . TRP A 1 92 ? -3.955 3.504 13.512 1.00 85.94 92 TRP A N 1
ATOM 761 C CA . TRP A 1 92 ? -4.163 3.510 12.076 1.00 85.94 92 TRP A CA 1
ATOM 762 C C . TRP A 1 92 ? -5.656 3.415 11.763 1.00 85.94 92 TRP A C 1
ATOM 764 O O . TRP A 1 92 ? -6.392 2.674 12.412 1.00 85.94 92 TRP A O 1
ATOM 774 N N . LYS A 1 93 ? -6.113 4.171 10.766 1.00 84.44 93 LYS A N 1
ATOM 775 C CA . LYS A 1 93 ? -7.522 4.248 10.365 1.00 84.44 93 LYS A CA 1
ATOM 776 C C . LYS A 1 93 ? -7.664 4.282 8.855 1.00 84.44 93 LYS A C 1
ATOM 778 O O . LYS A 1 93 ? -6.820 4.855 8.167 1.00 84.44 93 LYS A O 1
ATOM 783 N N . TYR A 1 94 ? -8.769 3.753 8.347 1.00 77.50 94 TYR A N 1
ATOM 784 C CA . TYR A 1 94 ? -9.160 3.972 6.958 1.00 77.50 94 TYR A CA 1
ATOM 785 C C . TYR A 1 94 ? -9.793 5.356 6.788 1.00 77.50 94 TYR A C 1
ATOM 787 O O . TYR A 1 94 ? -10.629 5.769 7.595 1.00 77.50 94 TYR A O 1
ATOM 795 N N . SER A 1 95 ? -9.411 6.078 5.734 1.00 69.81 95 SER A N 1
ATOM 796 C CA . SER A 1 95 ? -10.123 7.294 5.321 1.00 69.81 95 SER A CA 1
ATOM 797 C C . SER A 1 95 ? -11.445 6.940 4.638 1.00 69.81 95 SER A C 1
ATOM 799 O O . SER A 1 95 ? -12.486 7.479 5.004 1.00 69.81 95 SER A O 1
ATOM 801 N N . GLU A 1 96 ? -11.391 5.996 3.697 1.00 65.81 96 GLU A N 1
ATOM 802 C CA . GLU A 1 96 ? -12.506 5.483 2.900 1.00 65.81 96 GLU A CA 1
ATOM 803 C C . GLU A 1 96 ? -12.287 3.973 2.686 1.00 65.81 96 GLU A C 1
ATOM 805 O O . GLU A 1 96 ? -11.630 3.586 1.720 1.00 65.81 96 GLU A O 1
ATOM 810 N N . PRO A 1 97 ? -12.733 3.103 3.610 1.00 62.62 97 PRO A N 1
ATOM 811 C CA . PRO A 1 97 ? -12.601 1.663 3.414 1.00 62.62 97 PRO A CA 1
ATOM 812 C C . PRO A 1 97 ? -13.465 1.221 2.224 1.00 62.62 97 PRO A C 1
ATOM 814 O O . PRO A 1 97 ? -14.644 1.577 2.159 1.00 62.62 97 PRO A O 1
ATOM 817 N N . GLY A 1 98 ? -12.894 0.457 1.286 1.00 57.84 98 GLY A N 1
ATOM 818 C CA . GLY A 1 98 ? -13.670 -0.211 0.238 1.00 57.84 98 GLY A CA 1
ATOM 819 C C . GLY A 1 98 ? -14.575 -1.318 0.799 1.00 57.84 98 GLY A C 1
ATOM 820 O O . GLY A 1 98 ? -14.720 -1.470 2.008 1.00 57.84 98 GLY A O 1
ATOM 821 N N . ASP A 1 99 ? -15.163 -2.147 -0.069 1.00 53.66 99 ASP A N 1
ATOM 822 C CA . ASP A 1 99 ? -16.050 -3.246 0.362 1.00 53.66 99 ASP A CA 1
ATOM 823 C C . ASP A 1 99 ? -15.331 -4.327 1.203 1.00 53.66 99 ASP A C 1
ATOM 825 O O . ASP A 1 99 ? -15.973 -5.057 1.959 1.00 53.66 99 ASP A O 1
ATOM 829 N N . GLN A 1 100 ? -14.002 -4.456 1.078 1.00 57.34 100 GLN A N 1
ATOM 830 C CA . GLN A 1 100 ? -13.191 -5.467 1.777 1.00 57.34 100 GLN A CA 1
ATOM 831 C C . GLN A 1 100 ? -11.801 -4.928 2.177 1.00 57.34 100 GLN A C 1
ATOM 833 O O . GLN A 1 100 ? -10.772 -5.435 1.722 1.00 57.34 100 GLN A O 1
ATOM 838 N N . PRO A 1 101 ? -11.721 -3.929 3.069 1.00 58.12 101 PRO A N 1
ATOM 839 C CA . PRO A 1 101 ? -10.473 -3.216 3.355 1.00 58.12 101 PRO A CA 1
ATOM 840 C C . PRO A 1 101 ? -9.419 -4.119 4.019 1.00 58.12 101 PRO A C 1
ATOM 842 O O . PRO A 1 101 ? -8.220 -3.951 3.801 1.00 58.12 101 PRO A O 1
ATOM 845 N N . ARG A 1 102 ? -9.877 -5.145 4.750 1.00 59.53 102 ARG A N 1
ATOM 846 C CA . ARG A 1 102 ? -9.041 -6.166 5.399 1.00 59.53 102 ARG A CA 1
ATOM 847 C C . ARG A 1 102 ? -8.399 -7.157 4.418 1.00 59.53 102 ARG A C 1
ATOM 849 O O . ARG A 1 102 ? -7.438 -7.817 4.784 1.00 59.53 102 ARG A O 1
ATOM 856 N N . LEU A 1 103 ? -8.940 -7.279 3.202 1.00 55.03 103 LEU A N 1
ATOM 857 C CA . LEU A 1 103 ? -8.435 -8.162 2.140 1.00 55.03 103 LEU A CA 1
ATOM 858 C C . LEU A 1 103 ? -7.670 -7.388 1.060 1.00 55.03 103 LEU A C 1
ATOM 860 O O . LEU A 1 103 ? -6.739 -7.927 0.472 1.00 55.03 103 LEU A O 1
ATOM 864 N N . CYS A 1 104 ? -8.062 -6.140 0.792 1.00 52.78 104 CYS A N 1
ATOM 865 C CA . CYS A 1 104 ? -7.506 -5.332 -0.297 1.00 52.78 104 CYS A CA 1
ATOM 866 C C . CYS A 1 104 ? -6.297 -4.467 0.105 1.00 52.78 104 CYS A C 1
ATOM 868 O O . CYS A 1 104 ? -5.788 -3.710 -0.728 1.00 52.78 104 CYS A O 1
ATOM 870 N N . HIS A 1 105 ? -5.869 -4.552 1.374 1.00 63.38 105 HIS A N 1
ATOM 871 C CA . HIS A 1 105 ? -4.843 -3.697 1.978 1.00 63.38 105 HIS A CA 1
ATOM 872 C C . HIS A 1 105 ? -5.018 -2.231 1.531 1.00 63.38 105 HIS A C 1
ATOM 874 O O . HIS A 1 105 ? -4.163 -1.619 0.876 1.00 63.38 105 HIS A O 1
ATOM 880 N N . ASP A 1 106 ? -6.194 -1.663 1.814 1.00 66.44 106 ASP A N 1
ATOM 881 C CA . ASP A 1 106 ? -6.462 -0.252 1.527 1.00 66.44 106 ASP A CA 1
ATOM 882 C C . ASP A 1 106 ? -5.501 0.652 2.314 1.00 66.44 106 ASP A C 1
ATOM 884 O O . ASP A 1 106 ? -4.909 0.240 3.315 1.00 66.44 106 ASP A O 1
ATOM 888 N N . ILE A 1 107 ? -5.292 1.886 1.844 1.00 72.38 107 ILE A N 1
ATOM 889 C CA . ILE A 1 107 ? -4.310 2.782 2.469 1.00 72.38 107 ILE A CA 1
ATOM 890 C C . ILE A 1 107 ? -4.806 3.155 3.869 1.00 72.38 107 ILE A C 1
ATOM 892 O O . ILE A 1 107 ? -5.841 3.803 4.024 1.00 72.38 107 ILE A O 1
ATOM 896 N N . LEU A 1 108 ? -4.043 2.759 4.887 1.00 78.12 108 LEU A N 1
ATOM 897 C CA . LEU A 1 108 ? -4.247 3.196 6.261 1.00 78.12 108 LEU A CA 1
ATOM 898 C C . LEU A 1 108 ? -3.589 4.548 6.498 1.00 78.12 108 LEU A C 1
ATOM 900 O O . LEU A 1 108 ? -2.560 4.871 5.911 1.00 78.12 108 LEU A O 1
ATOM 904 N N . TYR A 1 109 ? -4.163 5.322 7.404 1.00 82.50 109 TYR A N 1
ATOM 905 C CA . TYR A 1 109 ? -3.693 6.645 7.777 1.00 82.50 109 TYR A CA 1
ATOM 906 C C . TYR A 1 109 ? -3.462 6.701 9.279 1.00 82.50 109 TYR A C 1
ATOM 908 O O . TYR A 1 109 ? -4.247 6.169 10.062 1.00 82.50 109 TYR A O 1
ATOM 916 N N . THR A 1 110 ? -2.394 7.367 9.698 1.00 82.12 110 THR A N 1
ATOM 917 C CA . THR A 1 110 ? -2.098 7.576 11.113 1.00 82.12 110 THR A CA 1
ATOM 918 C C . THR A 1 110 ? -3.137 8.496 11.735 1.00 82.12 110 THR A C 1
ATOM 920 O O . THR A 1 110 ? -3.538 9.483 11.113 1.00 82.12 110 THR A O 1
ATOM 923 N N . SER A 1 111 ? -3.510 8.240 12.984 1.00 79.94 111 SER A N 1
ATOM 924 C CA . SER A 1 111 ? -4.385 9.148 13.724 1.00 79.94 111 SER A CA 1
ATOM 925 C C . SER A 1 111 ? -3.612 10.342 14.294 1.00 79.94 111 SER A C 1
ATOM 927 O O . SER A 1 111 ? -2.542 10.181 14.892 1.00 79.94 111 SER A O 1
ATOM 929 N N . THR A 1 112 ? -4.138 11.556 14.122 1.00 76.88 112 THR A N 1
ATOM 930 C CA . THR A 1 112 ? -3.534 12.776 14.682 1.00 76.88 112 THR A CA 1
ATOM 931 C C . THR A 1 112 ? -3.458 12.680 16.204 1.00 76.88 112 THR A C 1
ATOM 933 O O . THR A 1 112 ? -4.445 12.368 16.863 1.00 76.88 112 THR A O 1
ATOM 936 N N . GLY A 1 113 ? -2.270 12.924 16.767 1.00 77.25 113 GLY A N 1
ATOM 937 C CA . GLY A 1 113 ? -2.034 12.811 18.211 1.00 77.25 113 GLY A CA 1
ATOM 938 C C . GLY A 1 113 ? -2.068 11.379 18.752 1.00 77.25 113 GLY A C 1
ATOM 939 O O . GLY A 1 113 ? -2.041 11.211 19.965 1.00 77.25 113 GLY A O 1
ATOM 940 N N . ASN A 1 114 ? -2.118 10.368 17.875 1.00 79.88 114 ASN A N 1
ATOM 941 C CA . ASN A 1 114 ? -2.323 8.972 18.256 1.00 79.88 114 ASN A CA 1
ATOM 942 C C . ASN A 1 114 ? -3.607 8.750 19.079 1.00 79.88 114 ASN A C 1
ATOM 944 O O . ASN A 1 114 ? -3.660 7.870 19.931 1.00 79.88 114 ASN A O 1
ATOM 948 N N . ASP A 1 115 ? -4.626 9.581 18.847 1.00 75.75 115 ASP A N 1
ATOM 949 C CA . ASP A 1 115 ? -5.896 9.539 19.570 1.00 75.75 115 ASP A CA 1
ATOM 950 C C . ASP A 1 115 ? -6.927 8.711 18.789 1.00 75.75 115 ASP A C 1
ATOM 952 O O . ASP A 1 115 ? -7.028 8.817 17.563 1.00 75.75 115 ASP A O 1
ATOM 956 N N . LEU A 1 116 ? -7.746 7.923 19.484 1.00 73.50 116 LEU A N 1
ATOM 957 C CA . LEU A 1 116 ? -8.857 7.176 18.895 1.00 73.50 116 LEU A CA 1
ATOM 958 C C . LEU A 1 116 ? -9.852 8.093 18.175 1.00 73.50 116 LEU A C 1
ATOM 960 O O . LEU A 1 116 ? -10.480 7.670 17.208 1.00 73.50 116 LEU A O 1
ATOM 964 N N . PHE A 1 117 ? -9.959 9.363 18.561 1.00 70.19 117 PHE A N 1
ATOM 965 C CA . PHE A 1 117 ? -10.830 10.340 17.891 1.00 70.19 117 PHE A CA 1
ATOM 966 C C . PHE A 1 117 ? -10.083 11.283 16.943 1.00 70.19 117 PHE A C 1
ATOM 968 O O . PHE A 1 117 ? -10.712 12.080 16.250 1.00 70.19 117 PHE A O 1
ATOM 975 N N . GLY A 1 118 ? -8.756 11.159 16.865 1.00 72.75 118 GLY A N 1
ATOM 976 C CA . GLY A 1 118 ? -7.916 11.975 15.997 1.00 72.75 118 GLY A CA 1
ATOM 977 C C . GLY A 1 118 ? -8.263 11.810 14.517 1.00 72.75 118 GLY A C 1
ATOM 978 O O . GLY A 1 118 ? -8.636 10.726 14.054 1.00 72.75 118 GLY A O 1
ATOM 979 N N . GLU A 1 119 ? -8.142 12.897 13.760 1.00 77.94 119 GLU A N 1
ATOM 980 C CA . GLU A 1 119 ? -8.349 12.869 12.313 1.00 77.94 119 GLU A CA 1
ATOM 981 C C . GLU A 1 119 ? -7.227 12.075 11.617 1.00 77.94 119 GLU A C 1
ATOM 983 O O . GLU A 1 119 ? -6.070 12.150 12.059 1.00 77.94 119 GLU A O 1
ATOM 988 N N . PRO A 1 120 ? -7.526 11.336 10.531 1.00 78.88 120 PRO A N 1
ATOM 989 C CA . PRO A 1 120 ? -6.501 10.700 9.708 1.00 78.88 120 PRO A CA 1
ATOM 990 C C . PRO A 1 120 ? -5.564 11.763 9.113 1.00 78.88 120 PRO A C 1
ATOM 992 O O . PRO A 1 120 ? -6.036 12.685 8.452 1.00 78.88 120 PRO A O 1
ATOM 995 N N . CYS A 1 121 ? -4.252 11.652 9.338 1.00 76.06 121 CYS A N 1
ATOM 996 C CA . CYS A 1 121 ? -3.281 12.648 8.861 1.00 76.06 121 CYS A CA 1
ATOM 997 C C . CYS A 1 121 ? -2.328 12.114 7.787 1.00 76.06 121 CYS A C 1
ATOM 999 O O . CYS A 1 121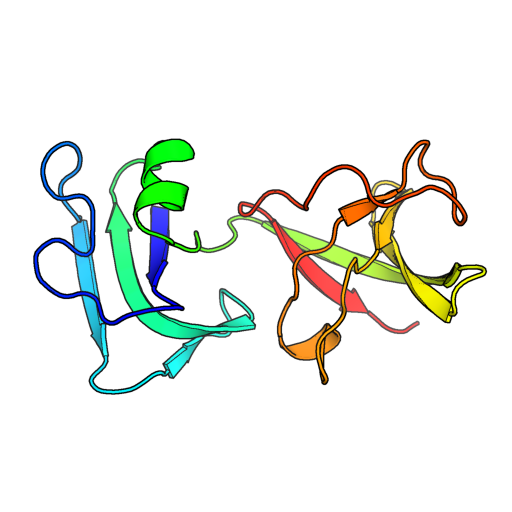 ? -2.371 12.582 6.651 1.00 76.06 121 CYS A O 1
ATOM 1001 N N . TRP A 1 122 ? -1.465 11.150 8.117 1.00 76.75 122 TRP A N 1
ATOM 1002 C CA . TRP A 1 122 ? -0.415 10.682 7.207 1.00 76.75 122 TRP A CA 1
ATOM 1003 C C . TRP A 1 122 ? -0.700 9.268 6.707 1.00 76.75 122 TRP A C 1
ATOM 1005 O O . TRP A 1 122 ? -0.938 8.392 7.538 1.00 76.75 122 TRP A O 1
ATOM 1015 N N . PRO A 1 123 ? -0.660 9.011 5.386 1.00 78.81 123 PRO A N 1
ATOM 1016 C CA . PRO A 1 123 ? -0.809 7.658 4.871 1.00 78.81 123 PRO A CA 1
ATOM 1017 C C . PRO A 1 123 ? 0.349 6.777 5.348 1.00 78.81 123 PRO A C 1
ATOM 1019 O O . PRO A 1 123 ? 1.478 7.242 5.539 1.00 78.81 123 PRO A O 1
ATOM 1022 N N . MET A 1 124 ? 0.067 5.491 5.517 1.00 77.75 124 MET A N 1
ATOM 1023 C CA . MET A 1 124 ? 1.070 4.466 5.742 1.00 77.75 124 MET A CA 1
ATOM 1024 C C . MET A 1 124 ? 2.059 4.496 4.582 1.00 77.75 124 MET A C 1
ATOM 1026 O O . MET A 1 124 ? 1.670 4.567 3.415 1.00 77.75 124 MET A O 1
ATOM 1030 N N . ASN A 1 125 ? 3.351 4.518 4.911 1.00 74.00 125 ASN A N 1
ATOM 1031 C CA . ASN A 1 125 ? 4.383 4.513 3.887 1.00 74.00 125 ASN A CA 1
ATOM 1032 C C . ASN A 1 125 ? 4.246 3.216 3.078 1.00 74.00 125 ASN A C 1
ATOM 1034 O O . ASN A 1 125 ? 4.121 2.146 3.662 1.00 74.00 125 ASN A O 1
ATOM 1038 N N . ALA A 1 126 ? 4.293 3.331 1.754 1.00 66.19 126 ALA A N 1
ATOM 1039 C CA . ALA A 1 126 ? 4.158 2.224 0.818 1.00 66.19 126 ALA A CA 1
ATOM 1040 C C . ALA A 1 126 ? 5.275 1.161 0.947 1.00 66.19 126 ALA A C 1
ATOM 1042 O O . ALA A 1 126 ? 5.146 0.063 0.418 1.00 66.19 126 ALA A O 1
ATOM 1043 N N . ASP A 1 127 ? 6.344 1.458 1.692 1.00 68.44 127 ASP A N 1
ATOM 1044 C CA . ASP A 1 127 ? 7.335 0.465 2.124 1.00 68.44 127 ASP A CA 1
ATOM 1045 C C . ASP A 1 127 ? 6.784 -0.551 3.143 1.00 68.44 127 ASP A C 1
ATOM 1047 O O . ASP A 1 127 ? 7.409 -1.593 3.366 1.00 68.44 127 ASP A O 1
ATOM 1051 N N . TYR A 1 128 ? 5.658 -0.246 3.796 1.00 71.31 128 TYR A N 1
ATOM 1052 C CA . TYR A 1 128 ? 5.033 -1.094 4.801 1.00 71.31 128 TYR A CA 1
ATOM 1053 C C . TYR A 1 128 ? 3.693 -1.645 4.309 1.00 71.31 128 TYR A C 1
ATOM 1055 O O . TYR A 1 128 ? 2.797 -0.883 3.960 1.00 71.31 128 TYR A O 1
ATOM 1063 N N . ASP A 1 129 ? 3.543 -2.965 4.367 1.00 74.75 129 ASP A N 1
ATOM 1064 C CA . ASP A 1 129 ? 2.245 -3.635 4.348 1.00 74.75 129 ASP A CA 1
ATOM 1065 C C . ASP A 1 129 ? 1.718 -3.799 5.769 1.00 74.75 129 ASP A C 1
ATOM 1067 O O . ASP A 1 129 ? 2.450 -3.592 6.747 1.00 74.75 129 ASP A O 1
ATOM 1071 N N . TYR A 1 130 ? 0.483 -4.262 5.901 1.00 77.81 130 TYR A N 1
ATOM 1072 C CA . TYR A 1 130 ? -0.049 -4.674 7.188 1.00 77.81 130 TYR A CA 1
ATOM 1073 C C . TYR A 1 130 ? -0.884 -5.946 7.098 1.00 77.81 130 TYR A C 1
ATOM 1075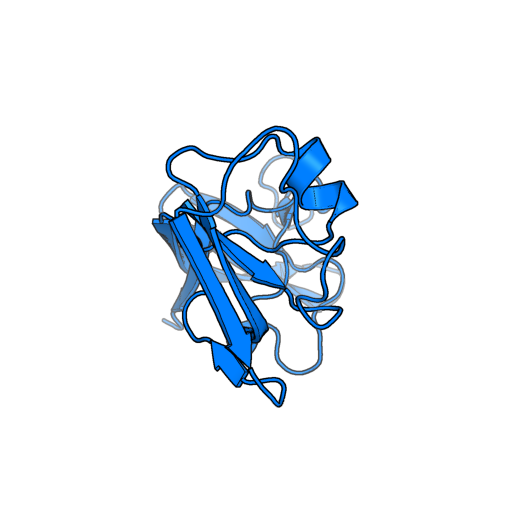 O O . TYR A 1 130 ? -1.480 -6.256 6.076 1.00 77.81 130 TYR A O 1
ATOM 1083 N N . LYS A 1 131 ? -0.945 -6.672 8.212 1.00 79.81 131 LYS A N 1
ATOM 1084 C CA . LYS A 1 131 ? -1.895 -7.762 8.441 1.00 79.81 131 LYS A CA 1
ATOM 1085 C C . LYS A 1 131 ? -2.746 -7.410 9.650 1.00 79.81 131 LYS A C 1
ATOM 1087 O O . LYS A 1 131 ? -2.212 -6.945 10.655 1.00 79.81 131 LYS A O 1
ATOM 1092 N N . ILE A 1 132 ? -4.052 -7.619 9.555 1.00 81.75 132 ILE A N 1
ATOM 1093 C CA . ILE A 1 132 ? -4.961 -7.420 10.686 1.00 81.75 132 ILE A CA 1
ATOM 1094 C C . ILE A 1 132 ? -5.156 -8.771 11.371 1.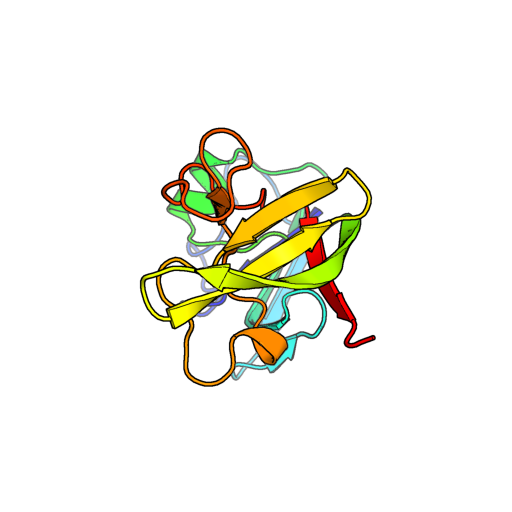00 81.75 132 ILE A C 1
ATOM 1096 O O . ILE A 1 132 ? -5.650 -9.710 10.749 1.00 81.75 132 ILE A O 1
ATOM 1100 N N . GLU A 1 133 ? -4.762 -8.868 12.637 1.00 79.94 133 GLU A N 1
ATOM 1101 C CA . GLU A 1 133 ? -5.015 -10.036 13.482 1.00 79.94 133 GLU A CA 1
ATOM 1102 C C . GLU A 1 133 ? -6.207 -9.746 14.406 1.00 79.94 133 GLU A C 1
ATOM 1104 O O . GLU A 1 133 ? -6.179 -8.802 15.202 1.00 79.94 133 GLU A O 1
ATOM 1109 N N . GLU A 1 134 ? -7.268 -10.549 14.288 1.00 64.56 134 GLU A N 1
ATOM 1110 C CA . GLU A 1 134 ? -8.368 -10.565 15.257 1.00 64.56 134 GLU A CA 1
ATOM 1111 C C . GLU A 1 134 ? -7.934 -11.369 16.490 1.00 64.56 134 GLU A C 1
ATOM 1113 O O . GLU A 1 134 ? -7.446 -12.493 16.352 1.00 64.56 134 GLU A O 1
ATOM 1118 N N . ILE A 1 135 ? -8.074 -10.771 17.678 1.00 56.03 135 ILE A N 1
ATOM 1119 C CA . ILE A 1 135 ? -7.784 -11.405 18.976 1.00 56.03 135 ILE A CA 1
ATOM 1120 C C . ILE A 1 135 ? -8.982 -12.247 19.420 1.00 56.03 135 ILE A C 1
ATOM 1122 O O . ILE A 1 135 ? -10.120 -11.734 19.315 1.00 56.03 135 ILE A O 1
#

Radius of gyration: 16.32 Å; Cα contacts (8 Å, |Δi|>4): 276; chains: 1; bounding box: 36×24×43 Å

pLDDT: mean 78.72, std 8.46, range [52.78, 90.81]

Nearest PDB structures (foldseek):
  6jhu-assembly1_A-2  TM=6.252E-01  e=1.648E+00  Leishmania major
  8jri-assembly1_F  TM=3.360E-01  e=3.044E+00  Homo sapiens
  2va8-assembly2_B  TM=5.579E-01  e=9.765E+00  Saccharolobus solfataricus
  7pdv-assembly4_G  TM=2.804E-01  e=5.287E+00  Homo sapiens
  4nkb-assembly1_A  TM=2.424E-01  e=6.758E+00  Caenorhabditis elegans

Secondary structure (DSSP, 8-state):
-EEEESSS---TTSS--SSS-EEEEEEEEEEEEEGGGTEEEEEEEEESSPPPHHHHHHTTEEEPPSEEEEEEEEEE-TTS-EEEEETTS-EEEESS--S-HHHHTPPEEEEGGG-TTPPEEEEPPTTEEEEEEP-